Protein AF-A0A8G1RHR8-F1 (afdb_monomer)

Foldseek 3Di:
DDPVLVVLLVVLVVLLVVLVVVQVVLVVVVVVVVVVPPPDDDDDDDPPPPDPDDDVVSVVSNVVSVVSNVSSVVVPDDPDQDPDPVVNVVVCVVVDLPPDPCSCVVVVVVPDDPPVVVVVVVVVVVVVVVVVVVVVVVVD

Solvent-accessible surface area (backbone atoms only — not comparable to full-atom values): 8232 Å² total; per-residue (Å²): 111,50,71,66,21,54,53,39,26,53,52,14,49,53,43,35,52,47,28,51,48,52,52,50,53,54,47,53,52,50,52,54,51,55,67,67,60,74,67,92,72,87,79,80,96,70,94,70,79,82,74,88,69,79,58,66,67,50,54,51,44,37,52,52,16,49,50,40,27,52,50,13,50,62,63,31,53,73,79,82,74,69,88,48,67,68,61,40,50,53,49,49,65,71,72,40,82,84,80,51,91,57,44,67,71,74,66,34,68,94,74,57,60,63,66,62,51,53,47,53,50,52,52,48,53,51,52,50,55,52,52,53,53,51,56,57,62,76,75,107

InterPro domains:
  IPR018937 Membrane magnesium transporter [PF10270] (9-121)
  IPR053279 ER membrane protein complex subunit [PTHR28144] (1-129)

Mean predicted aligned error: 13.77 Å

Secondary structure (DSSP, 8-state):
--HHHHHHHHHHHHHHHHHHHHHHHHHHHHHHHHHHT---------------PPPHHHHHHHHHHHHHHHHHHHHHSPPPPPS-HHHHHHHHHHH-GGG-TTHHHHHTGGG--HHHHHHHHHHHHHHHHHHHHHHHHHT-

Sequence (140 aa):
MGFFSRLLTLFGLVLLAHAGYSAHEHTLLTSSTSSSRLNPLHSTTTTTTTTTHLPPDIIIEALVSLIVVSVGLVLGTEKLKPISWSEWAGQIEREGKGRHPYRRLEERYGFWDVRAKRKEFADWIRGTDLGEVVEEVEKK

Structure (mmCIF, N/CA/C/O backbone):
data_AF-A0A8G1RHR8-F1
#
_entry.id   AF-A0A8G1RHR8-F1
#
loop_
_atom_site.group_PDB
_atom_site.id
_atom_site.type_symbol
_atom_site.label_atom_id
_atom_site.label_alt_id
_atom_site.label_comp_id
_atom_site.label_asym_id
_atom_site.label_entity_id
_atom_site.label_seq_id
_atom_site.pdbx_PDB_ins_code
_atom_site.Cartn_x
_atom_site.Cartn_y
_atom_site.Cartn_z
_atom_site.occupancy
_atom_site.B_iso_or_equiv
_atom_site.auth_seq_id
_atom_site.auth_comp_id
_atom_site.auth_asym_id
_atom_site.auth_atom_id
_atom_site.pdbx_PDB_model_num
ATOM 1 N N . MET A 1 1 ? -4.650 0.859 3.882 1.00 62.88 1 MET A N 1
ATOM 2 C CA . MET A 1 1 ? -4.193 0.534 2.515 1.00 62.88 1 MET A CA 1
ATOM 3 C C . MET A 1 1 ? -5.206 1.068 1.518 1.00 62.88 1 MET A C 1
ATOM 5 O O . MET A 1 1 ? -6.277 0.483 1.388 1.00 62.88 1 MET A O 1
ATOM 9 N N . GLY A 1 2 ? -4.923 2.203 0.881 1.00 82.00 2 GLY A N 1
ATOM 10 C CA . GLY A 1 2 ? -5.791 2.700 -0.186 1.00 82.00 2 GLY A CA 1
ATOM 11 C C . GLY A 1 2 ? -5.778 1.732 -1.372 1.00 82.00 2 GLY A C 1
ATOM 12 O O . GLY A 1 2 ? -4.746 1.141 -1.680 1.00 82.00 2 GLY A O 1
ATOM 13 N N . PHE A 1 3 ? -6.912 1.557 -2.049 1.00 90.12 3 PHE A N 1
ATOM 14 C CA . PHE A 1 3 ? -6.973 0.770 -3.288 1.00 90.12 3 PHE A CA 1
ATOM 15 C C . PHE A 1 3 ? -5.962 1.288 -4.330 1.00 90.12 3 PHE A C 1
ATOM 17 O O . PHE A 1 3 ? -5.236 0.509 -4.942 1.00 90.12 3 PHE A O 1
ATOM 24 N N . PHE A 1 4 ? -5.836 2.614 -4.430 1.00 91.56 4 PHE A N 1
ATOM 25 C CA . PHE A 1 4 ? -4.909 3.292 -5.334 1.00 91.56 4 PHE A CA 1
ATOM 26 C C . PHE A 1 4 ? -3.434 2.978 -5.066 1.00 91.56 4 PHE A C 1
ATOM 28 O O . PHE A 1 4 ? -2.692 2.761 -6.017 1.00 91.56 4 PHE A O 1
ATOM 35 N N . SER A 1 5 ? -3.001 2.902 -3.800 1.00 93.56 5 SER A N 1
ATOM 36 C CA . SER A 1 5 ? -1.596 2.603 -3.490 1.00 93.56 5 SER A CA 1
ATOM 37 C C . SER A 1 5 ? -1.232 1.183 -3.918 1.00 93.56 5 SER A C 1
ATOM 39 O O . SER A 1 5 ? -0.182 0.968 -4.510 1.00 93.56 5 SER A O 1
ATOM 41 N N . ARG A 1 6 ? -2.138 0.219 -3.701 1.00 93.31 6 ARG A N 1
ATOM 42 C CA . ARG A 1 6 ? -1.959 -1.172 -4.145 1.00 93.31 6 ARG A CA 1
ATOM 43 C C . ARG A 1 6 ? -1.880 -1.271 -5.662 1.00 93.31 6 ARG A C 1
ATOM 45 O O . ARG A 1 6 ? -0.989 -1.942 -6.169 1.00 93.31 6 ARG A O 1
ATOM 52 N N . LEU A 1 7 ? -2.784 -0.596 -6.372 1.00 96.06 7 LEU A N 1
ATOM 53 C CA . LEU A 1 7 ? -2.785 -0.588 -7.833 1.00 96.06 7 LEU A CA 1
ATOM 54 C C . LEU A 1 7 ? -1.490 0.023 -8.387 1.00 96.06 7 LEU A C 1
ATOM 56 O O . LEU A 1 7 ? -0.887 -0.548 -9.290 1.00 96.06 7 LEU A O 1
ATOM 60 N N . LEU A 1 8 ? -1.031 1.132 -7.799 1.00 95.75 8 LEU A N 1
ATOM 61 C CA . LEU A 1 8 ? 0.203 1.804 -8.199 1.00 95.75 8 LEU A CA 1
ATOM 62 C C . LEU A 1 8 ? 1.444 0.937 -7.942 1.00 95.75 8 LEU A C 1
ATOM 64 O O . LEU A 1 8 ? 2.299 0.826 -8.817 1.00 95.75 8 LEU A O 1
ATOM 68 N N . THR A 1 9 ? 1.526 0.269 -6.784 1.00 96.69 9 THR A N 1
ATOM 69 C CA . THR A 1 9 ? 2.611 -0.681 -6.491 1.00 96.69 9 THR A CA 1
ATOM 70 C C . THR A 1 9 ? 2.598 -1.860 -7.459 1.00 96.69 9 THR A C 1
ATOM 72 O O . THR A 1 9 ? 3.649 -2.214 -7.981 1.00 96.69 9 THR A O 1
ATOM 75 N N . LEU A 1 10 ? 1.432 -2.457 -7.733 1.00 97.31 10 LEU A N 1
ATOM 76 C CA . LEU A 1 10 ? 1.321 -3.567 -8.684 1.00 97.31 10 LEU A CA 1
ATOM 77 C C . LEU A 1 10 ? 1.762 -3.149 -10.087 1.00 97.31 10 LEU A C 1
ATOM 79 O O . LEU A 1 10 ? 2.555 -3.849 -10.708 1.00 97.31 10 LEU A O 1
ATOM 83 N N . PHE A 1 11 ? 1.299 -1.993 -10.560 1.00 96.94 11 PHE A N 1
ATOM 84 C CA . PHE A 1 11 ? 1.705 -1.454 -11.853 1.00 96.94 11 PHE A CA 1
ATOM 85 C C . PHE A 1 11 ? 3.220 -1.216 -11.921 1.00 96.94 11 PHE A C 1
ATOM 87 O O . PHE A 1 11 ? 3.870 -1.663 -12.862 1.00 96.94 11 PHE A O 1
ATOM 94 N N . GLY A 1 12 ? 3.806 -0.602 -10.888 1.00 97.06 12 GLY A N 1
ATOM 95 C CA . GLY A 1 12 ? 5.254 -0.411 -10.799 1.00 97.06 12 GLY A CA 1
ATOM 96 C C . GLY A 1 12 ? 6.042 -1.726 -10.810 1.00 97.06 12 GLY A C 1
ATOM 97 O O . GLY A 1 12 ? 7.071 -1.811 -11.473 1.00 97.06 12 GLY A O 1
ATOM 98 N N . LEU A 1 13 ? 5.552 -2.769 -10.129 1.00 97.94 13 LEU A N 1
ATOM 99 C CA . LEU A 1 13 ? 6.192 -4.090 -10.124 1.00 97.94 13 LEU A CA 1
ATOM 100 C C . LEU A 1 13 ? 6.136 -4.767 -11.498 1.00 97.94 13 LEU A C 1
ATOM 102 O O . LEU A 1 13 ? 7.113 -5.394 -11.898 1.00 97.94 13 LEU A O 1
ATOM 106 N N . VAL A 1 14 ? 5.028 -4.618 -12.231 1.00 98.31 14 VAL A N 1
ATOM 107 C CA . VAL A 1 14 ? 4.913 -5.117 -13.610 1.00 98.31 14 VAL A CA 1
ATOM 108 C C . VAL A 1 14 ? 5.918 -4.412 -14.522 1.00 98.31 14 VAL A C 1
ATOM 110 O O . VAL A 1 14 ? 6.627 -5.085 -15.266 1.00 98.31 14 VAL A O 1
ATOM 113 N N . LEU A 1 15 ? 6.038 -3.082 -14.426 1.00 97.25 15 LEU A N 1
ATOM 114 C CA .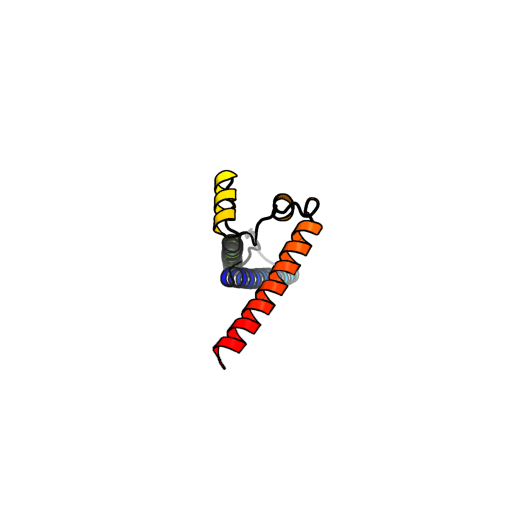 LEU A 1 15 ? 7.035 -2.324 -15.191 1.00 97.25 15 LEU A CA 1
ATOM 115 C C . LEU A 1 15 ? 8.470 -2.737 -14.840 1.00 97.25 15 LEU A C 1
ATOM 117 O O . LEU A 1 15 ? 9.295 -2.906 -15.732 1.00 97.25 15 LEU A O 1
ATOM 121 N N . LEU A 1 16 ? 8.766 -2.941 -13.554 1.00 97.62 16 LEU A N 1
ATOM 122 C CA . LEU A 1 16 ? 10.095 -3.354 -13.103 1.00 97.62 16 LEU A CA 1
ATOM 123 C C . LEU A 1 16 ? 10.453 -4.761 -13.607 1.00 97.62 16 LEU A C 1
ATOM 125 O O . LEU A 1 16 ? 11.576 -4.991 -14.052 1.00 97.62 16 LEU A O 1
ATOM 129 N N . ALA A 1 17 ? 9.495 -5.692 -13.579 1.00 98.00 17 ALA A N 1
ATOM 130 C CA . ALA A 1 17 ? 9.669 -7.026 -14.146 1.00 98.00 17 ALA A CA 1
ATOM 131 C C . ALA A 1 17 ? 9.893 -6.969 -15.665 1.00 98.00 17 ALA A C 1
ATOM 133 O O . ALA A 1 17 ? 10.741 -7.693 -16.182 1.00 98.00 17 ALA A O 1
ATOM 134 N N . HIS A 1 18 ? 9.179 -6.082 -16.364 1.00 97.00 18 HIS A N 1
ATOM 135 C CA . HIS A 1 18 ? 9.359 -5.863 -17.795 1.00 97.00 18 HIS A CA 1
ATOM 136 C C . HIS A 1 18 ? 10.762 -5.334 -18.120 1.00 97.00 18 HIS A C 1
ATOM 138 O O . HIS A 1 18 ? 11.469 -5.955 -18.907 1.00 97.00 18 HIS A O 1
ATOM 144 N N . ALA A 1 19 ? 11.217 -4.272 -17.446 1.00 96.44 19 ALA A N 1
ATOM 145 C CA . ALA A 1 19 ? 12.564 -3.725 -17.631 1.00 96.44 19 ALA A CA 1
ATOM 146 C C . ALA A 1 19 ? 13.659 -4.761 -17.307 1.00 96.44 19 ALA A C 1
ATOM 148 O O . ALA A 1 19 ? 14.657 -4.871 -18.022 1.00 96.44 19 ALA A O 1
ATOM 149 N N . GLY A 1 20 ? 13.456 -5.569 -16.259 1.00 95.56 20 GLY A N 1
ATOM 150 C CA . GLY A 1 20 ? 14.351 -6.673 -15.909 1.00 95.56 20 GLY A CA 1
ATOM 151 C C . GLY A 1 20 ? 14.404 -7.767 -16.979 1.00 95.56 20 GLY A C 1
ATOM 152 O O . GLY A 1 20 ? 15.483 -8.274 -17.290 1.00 95.56 20 GLY A O 1
ATOM 153 N N . TYR A 1 21 ? 13.263 -8.098 -17.585 1.00 96.62 21 TYR A N 1
ATOM 154 C CA . TYR A 1 21 ? 13.203 -9.043 -18.696 1.00 96.62 21 TYR A CA 1
ATOM 155 C C . TYR A 1 21 ? 13.887 -8.487 -19.956 1.00 96.62 21 TYR A C 1
ATOM 157 O O . TYR A 1 21 ? 14.711 -9.179 -20.552 1.00 96.62 21 TYR A O 1
ATOM 165 N N . SER A 1 22 ? 13.657 -7.215 -20.302 1.00 95.50 22 SER A N 1
ATOM 166 C CA . SER A 1 22 ? 14.342 -6.533 -21.411 1.00 95.50 22 SER A CA 1
ATOM 167 C C . SER A 1 22 ? 15.862 -6.516 -21.222 1.00 95.50 22 SER A C 1
ATOM 169 O O . SER A 1 22 ? 16.617 -6.792 -22.155 1.00 95.50 22 SER A O 1
ATOM 171 N N . ALA A 1 23 ? 16.336 -6.251 -19.999 1.00 93.38 23 ALA A N 1
ATOM 172 C CA . ALA A 1 23 ? 17.757 -6.318 -19.661 1.00 93.38 23 ALA A CA 1
ATOM 173 C C . ALA A 1 23 ? 18.331 -7.734 -19.843 1.00 93.38 23 ALA A C 1
ATOM 175 O O . ALA A 1 23 ? 19.441 -7.897 -20.362 1.00 93.38 23 ALA A O 1
ATOM 176 N N . HIS A 1 24 ? 17.580 -8.757 -19.428 1.00 94.25 24 HIS A N 1
ATOM 177 C CA . HIS A 1 24 ? 17.956 -10.157 -19.592 1.00 94.25 24 HIS A CA 1
ATOM 178 C C . HIS A 1 24 ? 18.077 -10.550 -21.072 1.00 94.25 24 HIS A C 1
ATOM 180 O O . HIS A 1 24 ? 19.117 -11.078 -21.471 1.00 94.25 24 HIS A O 1
ATOM 186 N N . GLU A 1 25 ? 17.076 -10.247 -21.904 1.00 94.06 25 GLU A N 1
ATOM 187 C CA . GLU A 1 25 ? 17.129 -10.534 -23.345 1.00 94.06 25 GLU A CA 1
ATOM 188 C C . GLU A 1 25 ? 18.270 -9.783 -24.039 1.00 94.06 25 GLU A C 1
ATOM 190 O O . GLU A 1 25 ? 19.030 -10.380 -24.807 1.00 94.06 25 GLU A O 1
ATOM 195 N N . HIS A 1 26 ? 18.460 -8.499 -23.716 1.00 88.88 26 HIS A N 1
ATOM 196 C CA . HIS A 1 26 ? 19.553 -7.704 -24.272 1.00 88.88 26 HIS A CA 1
ATOM 197 C C . HIS A 1 26 ? 20.922 -8.301 -23.926 1.00 88.88 26 HIS A C 1
ATOM 199 O O . HIS A 1 26 ? 21.819 -8.364 -24.770 1.00 88.88 26 HIS A O 1
ATOM 205 N N . THR A 1 27 ? 21.086 -8.777 -22.694 1.00 88.94 27 THR A N 1
ATOM 206 C CA . THR A 1 27 ? 22.336 -9.392 -22.239 1.00 88.94 27 THR A CA 1
ATOM 207 C C . THR A 1 27 ? 22.563 -10.731 -22.936 1.00 88.94 27 THR A C 1
ATOM 209 O O . THR A 1 27 ? 23.648 -10.960 -23.461 1.00 88.94 27 THR A O 1
ATOM 212 N N . LEU A 1 28 ? 21.534 -11.578 -23.040 1.00 89.81 28 LEU A N 1
ATOM 213 C CA . LEU A 1 28 ? 21.618 -12.887 -23.694 1.00 89.81 28 LEU A CA 1
ATOM 214 C C . LEU A 1 28 ? 22.002 -12.768 -25.177 1.00 89.81 28 LEU A C 1
ATOM 216 O O . LEU A 1 28 ? 22.902 -13.474 -25.645 1.00 89.81 28 LEU A O 1
ATOM 220 N N . LEU A 1 29 ? 21.369 -11.849 -25.913 1.00 86.19 29 LEU A N 1
ATOM 221 C CA . LEU A 1 29 ? 21.672 -11.596 -27.325 1.00 86.19 29 LEU A CA 1
ATOM 222 C C . LEU A 1 29 ? 23.057 -10.967 -27.514 1.00 86.19 29 LEU A C 1
ATOM 224 O O . LEU A 1 29 ? 23.802 -11.373 -28.412 1.00 86.19 29 LEU A O 1
ATOM 228 N N . THR A 1 30 ? 23.431 -10.014 -26.655 1.00 83.88 30 THR A N 1
ATOM 229 C CA . THR A 1 30 ? 24.748 -9.360 -26.705 1.00 83.88 30 THR A CA 1
ATOM 230 C C . THR A 1 30 ? 25.866 -10.354 -26.407 1.00 83.88 30 THR A C 1
ATOM 232 O O . THR A 1 30 ? 26.859 -10.389 -27.137 1.00 83.88 30 THR A O 1
ATOM 235 N N . SER A 1 31 ? 25.703 -11.210 -25.395 1.00 80.00 31 SER A N 1
ATOM 236 C CA . SER A 1 31 ? 26.654 -12.276 -25.072 1.00 80.00 31 SER A CA 1
ATOM 237 C C . SER A 1 31 ? 26.770 -13.287 -26.212 1.00 80.00 31 SER A C 1
ATOM 239 O O . SER A 1 31 ? 27.882 -13.574 -26.644 1.00 80.00 31 SER A O 1
ATOM 241 N N . SER A 1 32 ? 25.651 -13.754 -26.775 1.00 80.62 32 SER A N 1
ATOM 242 C CA . SER A 1 32 ? 25.656 -14.724 -27.884 1.00 80.62 32 SER A CA 1
ATOM 243 C C . SER A 1 32 ? 26.319 -14.161 -29.147 1.00 80.62 32 SER A C 1
ATOM 245 O O . SER A 1 32 ? 27.138 -14.823 -29.786 1.00 80.62 32 SER A O 1
ATOM 247 N N . THR A 1 33 ? 26.025 -12.902 -29.481 1.00 74.19 33 THR A N 1
ATOM 248 C CA . THR A 1 33 ? 26.619 -12.219 -30.638 1.00 74.19 33 THR A CA 1
ATOM 249 C C . THR A 1 33 ? 28.108 -11.966 -30.422 1.00 74.19 33 THR A C 1
ATOM 251 O O . THR A 1 33 ? 28.902 -12.205 -31.331 1.00 74.19 33 THR A O 1
ATOM 254 N N . SER A 1 34 ? 28.508 -11.546 -29.220 1.00 68.56 34 SER A N 1
ATOM 255 C CA . SER A 1 34 ? 29.921 -11.362 -28.866 1.00 68.56 34 SER A CA 1
ATOM 256 C C . SER A 1 34 ? 30.687 -12.683 -28.950 1.00 68.56 34 SER A C 1
ATOM 258 O O . SER A 1 34 ? 31.766 -12.706 -29.534 1.00 68.56 34 SER A O 1
ATOM 260 N N . SER A 1 35 ? 30.092 -13.791 -28.487 1.00 65.88 35 SER A N 1
ATOM 261 C CA . SER A 1 35 ? 30.628 -15.153 -28.623 1.00 65.88 35 SER A CA 1
ATOM 262 C C . SER A 1 35 ? 30.753 -15.629 -30.080 1.00 65.88 35 SER A C 1
ATOM 264 O O . SER A 1 35 ? 31.674 -16.375 -30.400 1.00 65.88 35 SER A O 1
ATOM 266 N N . SER A 1 36 ? 29.884 -15.171 -30.988 1.00 60.81 36 SER A N 1
ATOM 267 C CA . SER A 1 36 ? 29.979 -15.479 -32.427 1.00 60.81 36 SER A CA 1
ATOM 268 C C . SER A 1 36 ? 31.006 -14.625 -33.191 1.00 60.81 36 SER A C 1
ATOM 270 O O . SER A 1 36 ? 31.474 -15.028 -34.254 1.00 60.81 36 SER A O 1
ATOM 272 N N . ARG A 1 37 ? 31.381 -13.450 -32.657 1.00 57.12 37 ARG A N 1
ATOM 273 C CA . ARG A 1 37 ? 32.333 -12.512 -33.283 1.00 57.12 37 ARG A C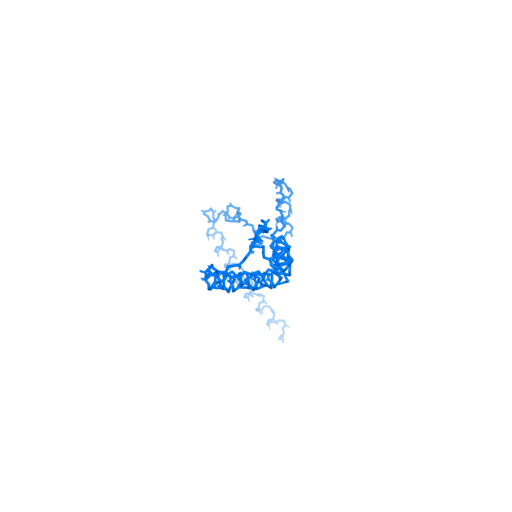A 1
ATOM 274 C C . ARG A 1 37 ? 33.802 -12.801 -32.957 1.00 57.12 37 ARG A C 1
ATOM 276 O O . ARG A 1 37 ? 34.668 -12.105 -33.479 1.00 57.12 37 ARG A O 1
ATOM 283 N N . LEU A 1 38 ? 34.116 -13.838 -32.173 1.00 57.34 38 LEU A N 1
ATOM 284 C CA . LEU A 1 38 ? 35.501 -14.278 -31.927 1.00 57.34 38 LEU A CA 1
ATOM 285 C C . LEU A 1 38 ? 36.105 -15.070 -33.105 1.00 57.34 38 LEU A C 1
ATOM 287 O O . LEU A 1 38 ? 36.814 -16.046 -32.882 1.00 57.34 38 LEU A O 1
ATOM 291 N N . ASN A 1 39 ? 35.864 -14.657 -34.353 1.00 46.06 39 ASN A N 1
ATOM 292 C CA . ASN A 1 39 ? 36.682 -15.100 -35.482 1.00 46.06 39 ASN A CA 1
ATOM 293 C C . ASN A 1 39 ? 37.737 -14.006 -35.735 1.00 46.06 39 ASN A C 1
ATOM 295 O O . ASN A 1 39 ? 37.401 -12.964 -36.303 1.00 46.06 39 ASN A O 1
ATOM 299 N N . PRO A 1 40 ? 38.987 -14.160 -35.254 1.00 58.75 40 PRO A N 1
ATOM 300 C CA . PRO A 1 40 ? 39.977 -13.103 -35.317 1.00 58.75 40 PRO A CA 1
ATOM 301 C C . PRO A 1 40 ? 40.651 -13.163 -36.684 1.00 58.75 40 PRO A C 1
ATOM 303 O O . PRO A 1 40 ? 41.629 -13.882 -36.875 1.00 58.75 40 PRO A O 1
ATOM 306 N N . LEU A 1 41 ? 40.151 -12.403 -37.654 1.00 54.38 41 LEU A N 1
ATOM 307 C CA . LEU A 1 41 ? 40.932 -12.140 -38.856 1.00 54.38 41 LEU A CA 1
ATOM 308 C C . LEU A 1 41 ? 40.832 -10.675 -39.266 1.00 54.38 41 LEU A C 1
ATOM 310 O O . LEU A 1 41 ? 39.841 -10.265 -39.859 1.00 54.38 41 LEU A O 1
ATOM 314 N N . HIS A 1 42 ? 41.941 -9.959 -39.016 1.00 44.34 42 HIS A N 1
ATOM 315 C CA . HIS A 1 42 ? 42.282 -8.629 -39.544 1.00 44.34 42 HIS A CA 1
ATOM 316 C C . HIS A 1 42 ? 41.403 -7.490 -38.966 1.00 44.34 42 HIS A C 1
ATOM 318 O O . HIS A 1 42 ? 40.194 -7.602 -38.903 1.00 44.34 42 HIS A O 1
ATOM 324 N N . SER A 1 43 ? 41.881 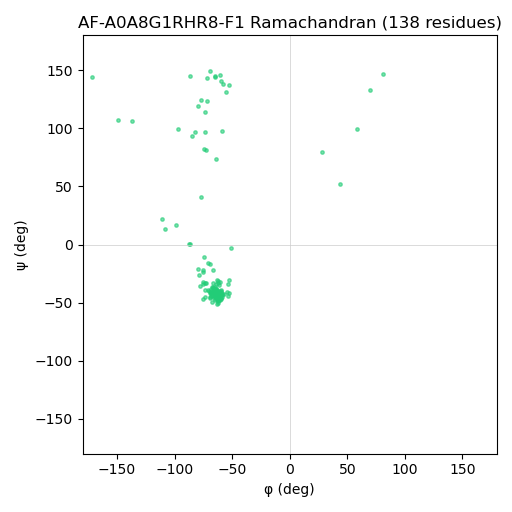-6.333 -38.508 1.00 43.22 43 SER A N 1
ATOM 325 C CA . SER A 1 43 ? 43.057 -5.547 -38.855 1.00 43.22 43 SER A CA 1
ATOM 326 C C . SER A 1 43 ? 43.190 -4.397 -37.842 1.00 43.22 43 SER A C 1
ATOM 328 O O . SER A 1 43 ? 42.186 -3.818 -37.449 1.00 43.22 43 SER A O 1
ATOM 330 N N . THR A 1 44 ? 44.429 -4.049 -37.495 1.00 43.38 44 THR A N 1
ATOM 331 C CA . THR A 1 44 ? 44.898 -2.697 -37.133 1.00 43.38 44 THR A CA 1
ATOM 332 C C . THR A 1 44 ? 44.236 -1.963 -35.952 1.00 43.38 44 THR A C 1
ATOM 334 O O . THR A 1 44 ? 43.227 -1.282 -36.073 1.00 43.38 44 THR A O 1
ATOM 337 N N . THR A 1 45 ? 44.929 -2.026 -34.812 1.00 51.94 45 THR A N 1
ATOM 338 C CA . THR A 1 45 ? 45.172 -0.938 -33.847 1.00 51.94 45 THR A CA 1
ATOM 339 C C . THR A 1 45 ? 44.116 0.175 -33.755 1.00 51.94 45 THR A C 1
ATOM 341 O O . THR A 1 45 ? 44.301 1.291 -34.230 1.00 51.94 45 THR A O 1
ATOM 344 N N . THR A 1 46 ? 43.027 -0.088 -33.041 1.00 46.31 46 THR A N 1
ATOM 345 C CA . THR A 1 46 ? 42.319 0.941 -32.266 1.00 46.31 46 THR A CA 1
ATOM 346 C C . THR A 1 46 ? 41.698 0.243 -31.068 1.00 46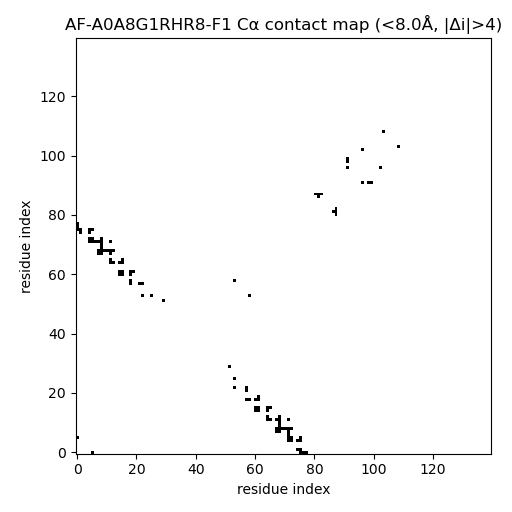.31 46 THR A C 1
ATOM 348 O O . THR A 1 46 ? 40.765 -0.543 -31.210 1.00 46.31 46 THR A O 1
ATOM 351 N N . THR A 1 47 ? 42.260 0.474 -29.883 1.00 48.12 47 THR A N 1
ATOM 352 C CA . THR A 1 47 ? 41.745 0.028 -28.582 1.00 48.12 47 THR A CA 1
ATOM 353 C C . THR A 1 47 ? 40.400 0.705 -28.309 1.00 48.12 47 THR A C 1
ATOM 355 O O . THR A 1 47 ? 40.286 1.638 -27.523 1.00 48.12 47 THR A O 1
ATOM 358 N N . THR A 1 48 ? 39.360 0.256 -29.004 1.00 49.56 48 THR A N 1
ATOM 359 C CA . THR A 1 48 ? 37.970 0.543 -28.669 1.00 49.56 48 THR A CA 1
ATOM 360 C C . THR A 1 48 ? 37.582 -0.446 -27.581 1.00 49.56 48 THR A C 1
ATOM 362 O O . THR A 1 48 ? 37.298 -1.613 -27.829 1.00 49.56 48 THR A O 1
ATOM 365 N N . THR A 1 49 ? 37.656 0.004 -26.332 1.00 46.19 49 THR A N 1
ATOM 366 C CA . THR A 1 49 ? 37.069 -0.698 -25.192 1.00 46.19 49 THR A CA 1
ATOM 367 C C . THR A 1 49 ? 35.571 -0.843 -25.449 1.00 46.19 49 THR A C 1
ATOM 369 O O . THR A 1 49 ? 34.813 0.102 -25.240 1.00 46.19 49 THR A O 1
ATOM 372 N N . THR A 1 50 ? 35.135 -1.997 -25.953 1.00 53.59 50 THR A N 1
ATOM 373 C CA . THR A 1 50 ? 33.717 -2.323 -26.127 1.00 53.59 50 THR A CA 1
ATOM 374 C C . THR A 1 50 ? 33.109 -2.580 -24.756 1.00 53.59 50 THR A C 1
ATOM 376 O O . THR A 1 50 ? 33.010 -3.720 -24.304 1.00 53.59 50 THR A O 1
ATOM 379 N N . THR A 1 51 ? 32.762 -1.514 -24.044 1.00 56.09 51 THR A N 1
ATOM 380 C CA . THR A 1 51 ? 32.004 -1.614 -22.805 1.00 56.09 51 THR A CA 1
ATOM 381 C C . THR A 1 51 ? 30.556 -1.955 -23.149 1.00 56.09 51 THR A C 1
ATOM 383 O O . THR A 1 51 ? 29.839 -1.194 -23.798 1.00 56.09 51 THR A O 1
ATOM 386 N N . THR A 1 52 ? 30.118 -3.14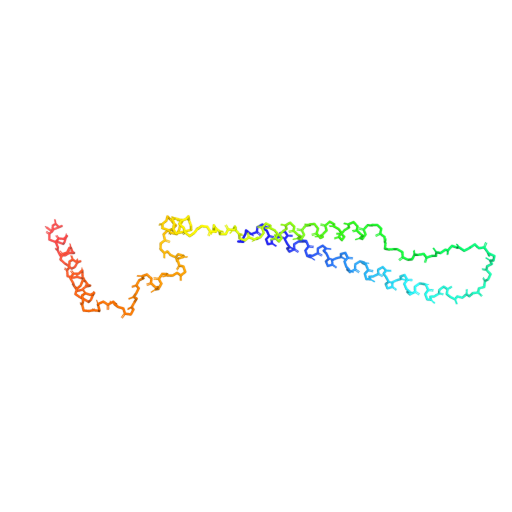6 -22.751 1.00 63.00 52 THR A N 1
ATOM 387 C CA . THR A 1 52 ? 28.734 -3.599 -22.912 1.00 63.00 52 THR A CA 1
ATOM 388 C C . THR A 1 52 ? 27.851 -2.877 -21.894 1.00 63.00 52 THR A C 1
ATOM 390 O O . THR A 1 52 ? 27.598 -3.388 -20.804 1.00 63.00 52 THR A O 1
ATOM 393 N N . HIS A 1 53 ? 27.435 -1.655 -22.211 1.00 75.88 53 HIS A N 1
ATOM 394 C CA . HIS A 1 53 ? 26.462 -0.916 -21.409 1.00 75.88 53 HIS A CA 1
ATOM 395 C C . HIS A 1 53 ? 25.036 -1.279 -21.832 1.00 75.88 53 HIS A C 1
ATOM 397 O O . HIS A 1 53 ? 24.776 -1.527 -23.010 1.00 75.88 53 HIS A O 1
ATOM 403 N N . LEU A 1 54 ? 24.109 -1.314 -20.871 1.00 83.69 54 LEU A N 1
ATOM 404 C CA . LEU A 1 54 ? 22.690 -1.467 -21.179 1.00 83.69 54 LEU A CA 1
ATOM 405 C C . LEU A 1 54 ? 22.190 -0.236 -21.956 1.00 83.69 54 LEU A C 1
ATOM 407 O O . LEU A 1 54 ? 22.626 0.881 -21.657 1.00 83.69 54 LEU A O 1
ATOM 411 N N . PRO A 1 55 ? 21.259 -0.418 -22.908 1.00 89.25 55 PRO A N 1
ATOM 412 C CA . PRO A 1 55 ? 20.594 0.682 -23.582 1.00 89.25 55 PRO A CA 1
ATOM 413 C C . PRO A 1 55 ? 19.982 1.668 -22.574 1.00 89.25 55 PRO A C 1
ATOM 415 O O . PRO A 1 55 ? 19.360 1.227 -21.599 1.00 89.25 55 PRO A O 1
ATOM 418 N N . PRO A 1 56 ? 20.113 2.986 -22.805 1.00 90.69 56 PRO A N 1
ATOM 419 C CA . PRO A 1 56 ? 19.543 4.008 -21.931 1.00 90.69 56 PRO A CA 1
ATOM 420 C C . PRO A 1 56 ? 18.044 3.838 -21.676 1.00 90.69 56 PRO A C 1
ATOM 422 O O . PRO A 1 56 ? 17.598 4.091 -20.561 1.00 90.69 56 PRO A O 1
ATOM 425 N N . ASP A 1 57 ? 17.287 3.356 -22.662 1.00 92.88 57 ASP A N 1
ATOM 426 C CA . ASP A 1 57 ? 15.838 3.162 -22.548 1.00 92.88 57 ASP A CA 1
ATOM 427 C C . ASP A 1 57 ? 15.489 2.179 -21.416 1.00 92.88 57 ASP A C 1
ATOM 429 O O . ASP A 1 57 ? 14.676 2.497 -20.550 1.00 92.88 57 ASP A O 1
ATOM 433 N N . ILE A 1 58 ? 16.211 1.052 -21.319 1.00 94.44 58 ILE A N 1
ATOM 434 C CA . ILE A 1 58 ? 16.040 0.051 -20.247 1.00 94.44 58 ILE A CA 1
ATOM 435 C C . ILE A 1 58 ? 16.405 0.645 -18.879 1.00 94.44 58 ILE A C 1
ATOM 437 O O . ILE A 1 58 ? 15.751 0.371 -17.872 1.00 94.44 58 ILE A O 1
ATOM 441 N N . ILE A 1 59 ? 17.451 1.477 -18.829 1.00 95.38 59 ILE A N 1
ATOM 442 C CA . ILE A 1 59 ? 17.876 2.145 -17.592 1.00 95.38 59 ILE A CA 1
ATOM 443 C C . ILE A 1 59 ? 16.794 3.126 -17.125 1.00 95.38 59 ILE A C 1
ATOM 445 O O . ILE A 1 59 ? 16.440 3.134 -15.946 1.00 95.38 59 ILE A O 1
ATOM 449 N N . ILE A 1 60 ? 16.247 3.936 -18.033 1.00 95.75 60 ILE A N 1
ATOM 450 C CA . ILE A 1 60 ? 15.197 4.909 -17.718 1.00 95.75 60 ILE A CA 1
ATOM 451 C C . ILE A 1 60 ? 13.926 4.187 -17.260 1.00 95.75 60 ILE A C 1
ATOM 453 O O . ILE A 1 60 ? 13.364 4.558 -16.231 1.00 95.75 60 ILE A O 1
ATOM 457 N N . GLU A 1 61 ? 13.506 3.123 -17.946 1.00 96.00 61 GLU A N 1
ATOM 458 C CA . GLU A 1 61 ? 12.358 2.301 -17.542 1.00 96.00 61 GLU A CA 1
ATOM 459 C C . GLU A 1 61 ? 12.541 1.691 -16.142 1.00 96.00 61 GLU A C 1
ATOM 461 O O . GLU A 1 61 ? 11.624 1.729 -15.313 1.00 96.00 61 GLU A O 1
ATOM 466 N N . ALA A 1 62 ? 13.737 1.183 -15.829 1.00 96.94 62 ALA A N 1
ATOM 467 C CA . ALA A 1 62 ? 14.060 0.644 -14.508 1.00 96.94 62 ALA A CA 1
ATOM 468 C C . ALA A 1 62 ? 14.035 1.727 -13.410 1.00 96.94 62 ALA A C 1
ATOM 470 O O . ALA A 1 62 ? 13.508 1.502 -12.320 1.00 96.94 62 ALA A O 1
ATOM 471 N N . LEU A 1 63 ? 14.556 2.925 -13.688 1.00 97.88 63 LEU A N 1
ATOM 472 C CA . LEU A 1 63 ? 14.530 4.040 -12.736 1.00 97.88 63 LEU A CA 1
ATOM 473 C C . L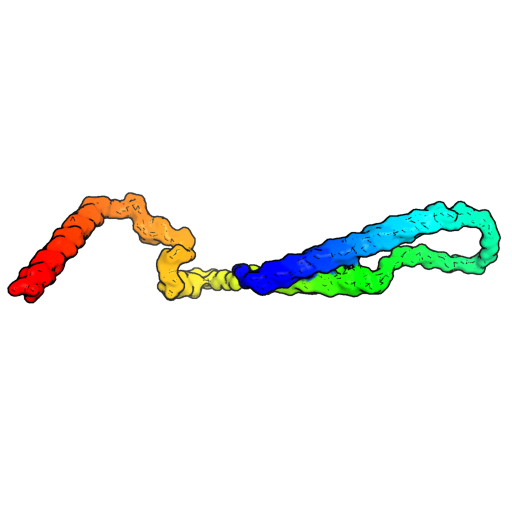EU A 1 63 ? 13.107 4.557 -12.502 1.00 97.88 63 LEU A C 1
ATOM 475 O O . LEU A 1 63 ? 12.707 4.776 -11.358 1.00 97.88 63 LEU A O 1
ATOM 479 N N . VAL A 1 64 ? 12.323 4.716 -13.570 1.00 97.75 64 VAL A N 1
ATOM 480 C CA . VAL A 1 64 ? 10.926 5.153 -13.477 1.00 97.75 64 VAL A CA 1
ATOM 481 C C . VAL A 1 64 ? 10.094 4.118 -12.724 1.00 97.75 64 VAL A C 1
ATOM 483 O O . VAL A 1 64 ? 9.352 4.483 -11.812 1.00 97.75 64 VAL A O 1
ATOM 486 N N . SER A 1 65 ? 10.245 2.828 -13.032 1.00 97.62 65 SER A N 1
ATOM 487 C CA . SER A 1 65 ? 9.536 1.762 -12.313 1.00 97.62 65 SER A CA 1
ATOM 488 C C . SER A 1 65 ? 9.916 1.708 -10.831 1.00 97.62 65 SER A C 1
ATOM 490 O O . SER A 1 65 ? 9.023 1.615 -9.988 1.00 97.62 65 SER A O 1
ATOM 492 N N . LEU A 1 66 ? 11.196 1.877 -10.480 1.00 97.62 66 LEU A N 1
ATOM 493 C CA . LEU A 1 66 ? 11.645 1.984 -9.088 1.00 97.62 66 LEU A CA 1
ATOM 494 C C . LEU A 1 66 ? 10.979 3.159 -8.353 1.00 97.62 66 LEU A C 1
ATOM 496 O O . LEU A 1 66 ? 10.495 2.997 -7.228 1.00 97.62 66 LEU A O 1
ATOM 500 N N . ILE A 1 67 ? 10.911 4.333 -8.988 1.00 98.00 67 ILE A N 1
ATOM 501 C CA . ILE A 1 67 ? 10.234 5.508 -8.424 1.00 98.00 67 ILE A CA 1
ATOM 502 C C . ILE A 1 67 ? 8.748 5.202 -8.209 1.00 98.00 67 ILE A C 1
ATOM 504 O O . ILE A 1 67 ? 8.238 5.405 -7.110 1.00 98.00 67 ILE A O 1
ATOM 508 N N . VAL A 1 68 ? 8.059 4.638 -9.203 1.00 97.56 68 VAL A N 1
ATOM 509 C CA . VAL A 1 68 ? 6.632 4.292 -9.094 1.00 97.56 68 VAL A CA 1
ATOM 510 C C . VAL A 1 68 ? 6.377 3.277 -7.972 1.00 97.56 68 VAL A C 1
ATOM 512 O O . VAL A 1 68 ? 5.458 3.470 -7.173 1.00 97.56 68 VAL A O 1
ATOM 515 N N . VAL A 1 69 ? 7.204 2.231 -7.854 1.00 97.81 69 VAL A N 1
ATOM 516 C CA . VAL A 1 69 ? 7.097 1.232 -6.775 1.00 97.81 69 VAL A CA 1
ATOM 517 C C . VAL A 1 69 ? 7.307 1.882 -5.412 1.00 97.81 69 VAL A C 1
ATOM 519 O O . VAL A 1 69 ? 6.496 1.669 -4.509 1.00 97.81 69 VAL A O 1
ATOM 522 N N . SER A 1 70 ? 8.360 2.690 -5.257 1.00 97.44 70 SER A N 1
ATOM 523 C CA . SER A 1 70 ? 8.661 3.357 -3.986 1.00 97.44 70 SER A CA 1
ATOM 524 C C . SER A 1 70 ? 7.533 4.299 -3.557 1.00 97.44 70 SER A C 1
ATOM 526 O O . SER A 1 70 ? 7.087 4.232 -2.412 1.00 97.44 70 SER A O 1
ATOM 528 N N . VAL A 1 71 ? 6.979 5.087 -4.484 1.00 96.31 71 VAL A N 1
ATOM 529 C CA . VAL A 1 71 ? 5.817 5.951 -4.231 1.00 96.31 71 VAL A CA 1
ATOM 530 C C . VAL A 1 71 ? 4.596 5.122 -3.831 1.00 96.31 71 VAL A C 1
ATOM 532 O O . VAL A 1 71 ? 3.944 5.437 -2.836 1.00 96.31 71 VAL A O 1
ATOM 535 N N . GLY A 1 72 ? 4.299 4.034 -4.549 1.00 95.44 72 GLY A N 1
ATOM 536 C CA . GLY A 1 72 ? 3.186 3.142 -4.214 1.00 95.44 72 GLY A CA 1
ATOM 537 C C . GLY A 1 72 ? 3.313 2.535 -2.812 1.00 95.44 72 GLY A C 1
ATOM 538 O O . GLY A 1 72 ? 2.342 2.524 -2.052 1.00 95.44 72 GLY A O 1
ATOM 539 N N . LEU A 1 73 ? 4.519 2.091 -2.437 1.00 95.38 73 LEU A N 1
ATOM 540 C CA . LEU A 1 73 ? 4.803 1.553 -1.104 1.00 95.38 73 LEU A CA 1
ATOM 541 C C . LEU A 1 73 ? 4.640 2.616 -0.013 1.00 95.38 73 LEU A C 1
ATOM 543 O O . LEU A 1 73 ? 3.949 2.362 0.973 1.00 95.38 73 LEU A O 1
ATOM 547 N N . VAL A 1 74 ? 5.212 3.810 -0.204 1.00 94.75 74 VAL A N 1
ATOM 548 C CA . VAL A 1 74 ? 5.127 4.922 0.759 1.00 94.75 74 VAL A CA 1
ATOM 549 C C . VAL A 1 74 ? 3.674 5.341 0.982 1.00 94.75 74 VAL A C 1
ATOM 551 O O . VAL A 1 74 ? 3.228 5.411 2.126 1.00 94.75 74 VAL A O 1
ATOM 554 N N . LEU A 1 75 ? 2.899 5.531 -0.091 1.00 93.31 75 LEU A N 1
ATOM 555 C CA . LEU A 1 75 ? 1.470 5.859 -0.005 1.00 93.31 75 LEU A CA 1
ATOM 556 C C . LEU A 1 75 ? 0.623 4.717 0.578 1.00 93.31 75 LEU A C 1
ATOM 558 O O . LEU A 1 75 ? -0.490 4.945 1.052 1.00 93.31 75 LEU A O 1
ATOM 562 N N . GLY A 1 76 ? 1.123 3.481 0.524 1.00 90.75 76 GLY A N 1
ATOM 563 C CA . GLY A 1 76 ? 0.474 2.316 1.113 1.00 90.75 76 GLY A CA 1
ATOM 564 C C . GLY A 1 76 ? 0.603 2.240 2.630 1.00 90.75 76 GLY A C 1
ATOM 565 O O . GLY A 1 76 ? -0.244 1.613 3.268 1.00 90.75 76 GLY A O 1
ATOM 566 N N . THR A 1 77 ? 1.615 2.879 3.215 1.00 90.69 77 THR A N 1
ATOM 567 C CA . THR A 1 77 ? 1.858 2.800 4.659 1.00 90.69 77 THR A CA 1
ATOM 568 C C . THR A 1 77 ? 0.684 3.342 5.479 1.00 90.69 77 THR A C 1
ATOM 570 O O . THR A 1 77 ? -0.049 4.246 5.070 1.00 90.69 77 THR A O 1
ATOM 573 N N . GLU A 1 78 ? 0.452 2.741 6.649 1.00 84.62 78 GLU A N 1
ATOM 574 C CA . GLU A 1 78 ? -0.495 3.306 7.607 1.00 84.62 78 GLU A CA 1
ATOM 575 C C . GLU A 1 78 ? 0.073 4.600 8.187 1.00 84.62 78 GLU A C 1
ATOM 577 O O . GLU A 1 78 ? 1.286 4.753 8.335 1.00 84.62 78 GLU A O 1
ATOM 582 N N . LYS A 1 79 ? -0.815 5.537 8.535 1.00 83.44 79 LYS A N 1
ATOM 583 C CA . LYS A 1 79 ? -0.397 6.762 9.214 1.00 83.44 79 LYS A CA 1
ATOM 584 C C . LYS A 1 79 ? 0.321 6.393 10.510 1.00 83.44 79 LYS A C 1
ATOM 586 O O . LYS A 1 79 ? -0.121 5.504 11.240 1.00 83.44 79 LYS A O 1
ATOM 591 N N . LEU A 1 80 ? 1.418 7.095 10.779 1.00 81.56 80 LEU A N 1
ATOM 592 C CA . LEU A 1 80 ? 2.175 6.936 12.013 1.00 81.56 80 LEU A CA 1
ATOM 593 C C . LEU A 1 80 ? 1.240 7.141 13.207 1.00 81.56 80 LEU A C 1
ATOM 595 O O . LEU A 1 80 ? 0.468 8.102 13.249 1.00 81.56 80 LEU A O 1
ATOM 599 N N . LYS A 1 81 ? 1.301 6.215 14.163 1.00 79.88 81 LYS A N 1
ATOM 600 C CA . LYS A 1 81 ? 0.581 6.354 15.428 1.00 79.88 81 LYS A CA 1
ATOM 601 C C . LYS A 1 81 ? 1.269 7.432 16.272 1.00 79.88 81 LYS A C 1
ATOM 603 O O . LYS A 1 81 ? 2.500 7.517 16.227 1.00 79.88 81 LYS A O 1
ATOM 608 N N . PRO A 1 82 ? 0.511 8.246 17.026 1.00 84.44 82 PRO A N 1
ATOM 609 C CA . PRO A 1 82 ? 1.107 9.231 17.918 1.00 84.44 82 PRO A CA 1
ATOM 610 C C . PRO A 1 82 ? 1.994 8.544 18.963 1.00 84.44 82 PRO A C 1
ATOM 612 O O . PRO A 1 82 ? 1.661 7.473 19.471 1.00 84.44 82 PRO A O 1
ATOM 615 N N . ILE A 1 83 ? 3.136 9.167 19.264 1.00 83.19 83 ILE A N 1
ATOM 616 C CA . ILE A 1 83 ? 4.102 8.666 20.255 1.00 83.19 83 ILE A CA 1
ATOM 617 C C . ILE A 1 83 ? 3.656 8.962 21.693 1.00 83.19 83 ILE A C 1
ATOM 619 O O . ILE A 1 83 ? 4.020 8.242 22.620 1.00 83.19 83 ILE A O 1
ATOM 623 N N . SER A 1 84 ? 2.853 10.015 21.878 1.00 88.81 84 SER A N 1
ATOM 624 C CA . SER A 1 84 ? 2.298 10.384 23.175 1.00 88.81 84 SER A CA 1
ATOM 625 C C . SER A 1 84 ? 1.131 9.473 23.534 1.00 88.81 84 SER A C 1
ATOM 627 O O . SER A 1 84 ? 0.138 9.380 22.809 1.00 88.81 84 SER A O 1
ATOM 629 N N . TRP A 1 85 ? 1.230 8.839 24.701 1.00 81.25 85 TRP A N 1
ATOM 630 C CA . TRP A 1 85 ? 0.192 7.944 25.195 1.00 81.25 85 TRP A CA 1
ATOM 631 C C . TRP A 1 85 ? -1.133 8.665 25.461 1.00 81.25 85 TRP A C 1
ATOM 633 O O . TRP A 1 85 ? -2.189 8.083 25.237 1.00 81.25 85 TRP A O 1
ATOM 643 N N . SER A 1 86 ? -1.102 9.929 25.898 1.00 83.88 86 SER A N 1
ATOM 644 C CA . SER A 1 86 ? -2.319 10.708 26.164 1.00 83.88 86 SER A CA 1
ATOM 645 C C . SER A 1 86 ? -3.055 11.088 24.880 1.00 83.88 86 SER A C 1
ATOM 647 O O . SER A 1 86 ? -4.279 11.011 24.826 1.00 83.88 86 SER A O 1
ATOM 649 N N . GLU A 1 87 ? -2.319 11.438 23.825 1.00 86.56 87 GLU A N 1
ATOM 650 C CA . GLU A 1 87 ? -2.897 11.739 22.511 1.00 86.56 87 GLU A CA 1
ATOM 651 C C . GLU A 1 87 ? -3.459 10.480 21.853 1.00 86.56 87 GLU A C 1
ATOM 653 O O . GLU A 1 87 ? -4.560 10.506 21.303 1.00 86.56 87 GLU A O 1
ATOM 658 N N . TRP A 1 88 ? -2.727 9.365 21.955 1.00 84.31 88 TRP A N 1
ATOM 659 C CA . TRP A 1 88 ? -3.191 8.072 21.469 1.00 84.31 88 TRP A CA 1
ATOM 660 C C . TRP A 1 88 ? -4.447 7.605 22.215 1.00 84.31 88 TRP A C 1
ATOM 662 O O . TRP A 1 88 ? -5.434 7.241 21.580 1.00 84.31 88 TRP A O 1
ATOM 672 N N . ALA A 1 89 ? -4.448 7.676 23.549 1.00 81.12 89 ALA A N 1
ATOM 673 C CA . ALA A 1 89 ? -5.603 7.329 24.375 1.00 81.12 89 ALA A CA 1
ATOM 674 C C . ALA A 1 89 ? -6.813 8.226 24.066 1.00 81.12 89 ALA A C 1
ATOM 676 O O . ALA A 1 89 ? -7.925 7.724 23.921 1.00 81.12 89 ALA A O 1
ATOM 677 N N . GLY A 1 90 ? -6.594 9.531 23.870 1.00 83.75 90 GLY A N 1
ATOM 678 C CA . GLY A 1 90 ? -7.648 10.464 23.469 1.00 83.75 90 GLY A CA 1
ATOM 679 C C . GLY A 1 90 ? -8.218 10.178 22.073 1.00 83.75 90 GLY A C 1
ATOM 680 O O . GLY A 1 90 ? -9.424 10.304 21.860 1.00 83.75 90 GLY A O 1
ATOM 681 N N . GLN A 1 91 ? -7.388 9.753 21.112 1.00 82.44 91 GLN A N 1
ATOM 682 C CA . GLN A 1 91 ? -7.864 9.287 19.802 1.00 82.44 91 GLN A CA 1
ATOM 683 C C . GLN A 1 91 ? -8.685 8.000 19.918 1.00 82.44 91 GLN A C 1
ATOM 685 O O . GLN A 1 91 ? -9.755 7.911 19.324 1.00 82.44 91 GLN A O 1
ATOM 690 N N . ILE A 1 92 ? -8.228 7.034 20.717 1.00 81.06 92 ILE A N 1
ATOM 691 C CA . ILE A 1 92 ? -8.942 5.775 20.965 1.00 81.06 92 ILE A CA 1
ATOM 692 C C . ILE A 1 92 ? -10.319 6.019 21.598 1.00 81.06 92 ILE A C 1
ATOM 694 O O . ILE A 1 92 ? -11.296 5.381 21.202 1.00 81.06 92 ILE A O 1
ATOM 698 N N . GLU A 1 93 ? -10.420 6.946 22.552 1.00 81.25 93 GLU A N 1
ATOM 699 C CA . GLU A 1 93 ? -11.692 7.305 23.188 1.00 81.25 93 GLU A CA 1
ATOM 700 C C . GLU A 1 93 ? -12.673 7.930 22.181 1.00 81.25 93 GLU A C 1
ATOM 702 O O . GLU A 1 93 ? -13.862 7.606 22.184 1.00 81.25 93 GLU A O 1
ATOM 707 N N . ARG A 1 94 ? -12.163 8.758 21.257 1.00 82.75 94 ARG A N 1
ATOM 708 C CA . ARG A 1 94 ? -12.945 9.406 20.189 1.00 82.75 94 ARG A CA 1
ATOM 709 C C . ARG A 1 94 ? -13.377 8.460 19.066 1.00 82.75 94 ARG A C 1
ATOM 711 O O . ARG A 1 94 ? -14.486 8.599 18.562 1.00 82.75 94 ARG A O 1
ATOM 718 N N . GLU A 1 95 ? -12.519 7.529 18.651 1.00 78.94 95 GLU A N 1
ATOM 719 C CA . GLU A 1 95 ? -12.799 6.570 17.566 1.00 78.94 95 GLU A CA 1
ATOM 720 C C . GLU A 1 95 ? -13.767 5.450 17.987 1.00 78.94 95 GLU A C 1
ATOM 722 O O . GLU A 1 95 ? -14.286 4.716 17.143 1.00 78.94 95 GLU A O 1
ATOM 727 N N . GLY A 1 96 ? -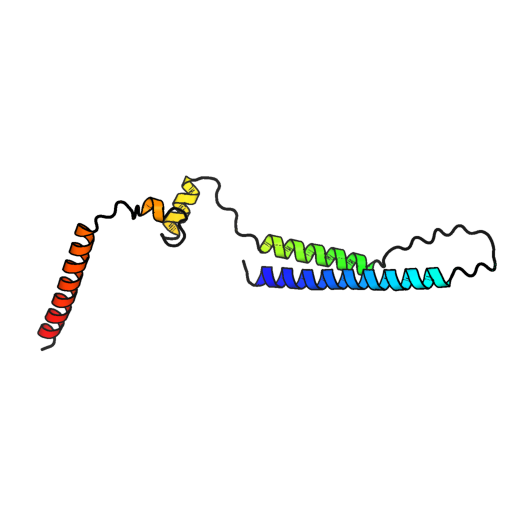14.059 5.344 19.285 1.00 66.38 96 GLY A N 1
ATOM 728 C CA . GLY A 1 96 ? -14.992 4.374 19.833 1.00 66.38 96 GLY A CA 1
ATOM 729 C C . GLY A 1 96 ? -14.366 2.987 20.008 1.00 66.38 96 GLY A C 1
ATOM 730 O O . GLY A 1 96 ? -13.532 2.525 19.229 1.00 66.38 96 GLY A O 1
ATOM 731 N N . LYS A 1 97 ? -14.819 2.294 21.059 1.00 62.31 97 LYS A N 1
ATOM 732 C CA . LYS A 1 97 ? -14.266 1.070 21.688 1.00 62.31 97 LYS A CA 1
ATOM 733 C C . LYS A 1 97 ? -13.953 -0.133 20.770 1.00 62.31 97 LYS A C 1
ATOM 735 O O . LYS A 1 97 ? -13.471 -1.158 21.249 1.00 62.31 97 LYS A O 1
ATOM 740 N N . GLY A 1 98 ? -14.231 -0.070 19.468 1.00 68.00 98 GLY A N 1
ATOM 741 C CA . GLY A 1 98 ? -14.093 -1.186 18.529 1.00 68.00 98 GLY A CA 1
ATOM 742 C C . GLY A 1 98 ? -12.651 -1.565 18.168 1.00 68.00 98 GLY A C 1
ATOM 743 O O . GLY A 1 98 ? -12.381 -2.745 17.962 1.00 68.00 98 GLY A O 1
ATOM 744 N N . ARG A 1 99 ? -11.713 -0.605 18.115 1.00 69.06 99 ARG A N 1
ATOM 745 C CA . ARG A 1 99 ? -10.312 -0.834 17.679 1.00 69.06 99 ARG A CA 1
ATOM 746 C C . ARG A 1 99 ? -9.274 -0.703 18.797 1.00 69.06 99 ARG A C 1
ATOM 748 O O . ARG A 1 99 ? -8.096 -0.504 18.512 1.00 69.06 99 ARG A O 1
ATOM 755 N N . HIS A 1 100 ? -9.681 -0.846 20.058 1.00 76.62 100 HIS A N 1
ATOM 756 C CA . HIS A 1 100 ? -8.757 -0.726 21.184 1.00 76.62 100 HIS A CA 1
ATOM 757 C C . HIS A 1 100 ? -7.924 -2.017 21.396 1.00 76.62 100 HIS A C 1
ATOM 759 O O . HIS A 1 100 ? -8.503 -3.066 21.688 1.00 76.62 100 HIS A O 1
ATOM 765 N N . PRO A 1 101 ? -6.576 -1.991 21.304 1.00 80.06 101 PRO A N 1
ATOM 766 C CA . PRO A 1 101 ? -5.737 -3.176 21.529 1.00 80.06 101 PRO A CA 1
ATOM 767 C C . PRO A 1 101 ? -5.851 -3.747 22.947 1.00 80.06 101 PRO A C 1
ATOM 769 O O . PRO A 1 101 ? -5.768 -4.961 23.131 1.00 80.06 101 PRO A O 1
ATOM 772 N N . TYR A 1 102 ? -6.088 -2.888 23.945 1.00 80.12 102 TYR A N 1
ATOM 773 C CA . TYR A 1 102 ? -6.202 -3.291 25.349 1.00 80.12 102 TYR A CA 1
ATOM 774 C C . TYR A 1 102 ? -7.648 -3.436 25.814 1.00 80.12 102 TYR A C 1
ATOM 776 O O . TYR A 1 102 ? -7.891 -3.523 27.016 1.00 80.12 102 TYR A O 1
ATOM 784 N N . ARG A 1 103 ? -8.614 -3.538 24.889 1.00 81.00 103 ARG A N 1
ATOM 785 C CA . ARG A 1 103 ? -10.039 -3.654 25.234 1.00 81.00 103 ARG A CA 1
ATOM 786 C C . ARG A 1 103 ? -10.304 -4.784 26.224 1.00 81.00 103 ARG A C 1
ATOM 788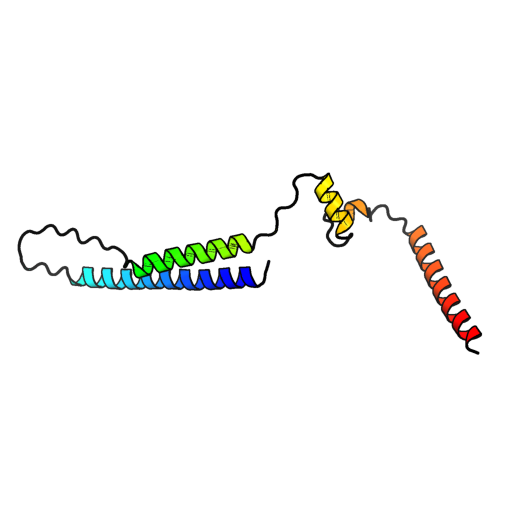 O O . ARG A 1 103 ? -11.013 -4.598 27.199 1.00 81.00 103 ARG A O 1
ATOM 795 N N . ARG A 1 104 ? -9.652 -5.938 26.036 1.00 80.88 104 ARG A N 1
ATOM 796 C CA . ARG A 1 104 ? -9.757 -7.069 26.977 1.00 80.88 104 ARG A CA 1
ATOM 797 C C . ARG A 1 104 ? -9.252 -6.742 28.381 1.00 80.88 104 ARG A C 1
ATOM 799 O O . ARG A 1 104 ? -9.771 -7.295 29.346 1.00 80.88 104 ARG A O 1
ATOM 806 N N . LEU A 1 105 ? -8.220 -5.908 28.482 1.00 82.88 105 LEU A N 1
ATOM 807 C CA . LEU A 1 105 ? -7.608 -5.530 29.750 1.00 82.88 105 LEU A CA 1
ATOM 808 C C . LEU A 1 105 ? -8.459 -4.486 30.483 1.00 82.88 105 LEU A C 1
ATOM 810 O O . LEU A 1 105 ? -8.570 -4.546 31.702 1.00 82.88 105 LEU A O 1
ATOM 814 N N . GLU A 1 106 ? -9.095 -3.577 29.743 1.00 82.00 106 GLU A N 1
ATOM 815 C CA . GLU A 1 106 ? -10.041 -2.594 30.282 1.00 82.00 106 GLU A CA 1
ATOM 816 C C . GLU A 1 106 ? -11.380 -3.221 30.677 1.00 82.00 106 GLU A C 1
ATOM 818 O O . GLU A 1 106 ? -11.884 -2.958 31.764 1.00 82.00 106 GLU A O 1
ATOM 823 N N . GLU A 1 107 ? -11.936 -4.088 29.826 1.00 83.56 107 GLU A N 1
ATOM 824 C CA . GLU A 1 107 ? -13.215 -4.771 30.066 1.00 83.56 107 GLU A CA 1
ATOM 825 C C . GLU A 1 107 ? -13.108 -5.837 31.160 1.00 83.56 107 GLU A C 1
ATOM 827 O O . GLU A 1 107 ? -14.129 -6.273 31.687 1.00 83.56 107 GLU A O 1
ATOM 832 N N . ARG A 1 108 ? -11.879 -6.242 31.522 1.00 86.94 108 ARG A N 1
ATOM 833 C CA . ARG A 1 108 ? -11.580 -7.136 32.651 1.00 86.94 108 ARG A CA 1
ATOM 834 C C . ARG A 1 108 ? -12.536 -8.324 32.722 1.00 86.94 108 ARG A C 1
ATOM 836 O O . ARG A 1 108 ? -13.092 -8.617 33.776 1.00 86.94 108 ARG A O 1
ATOM 843 N N . TYR A 1 109 ? -12.695 -9.043 31.613 1.00 82.69 109 TYR A N 1
ATOM 844 C CA . TYR A 1 109 ? -13.656 -10.148 31.512 1.00 82.69 109 TYR A CA 1
ATOM 845 C C . TYR A 1 109 ? -13.525 -11.201 32.626 1.00 82.69 109 TYR A C 1
ATOM 847 O O . TYR A 1 109 ? -14.523 -11.789 33.029 1.00 82.69 109 TYR A O 1
ATOM 855 N N . GLY A 1 110 ? -12.318 -11.414 33.165 1.00 84.94 110 GLY A N 1
ATOM 856 C CA . GLY A 1 110 ? -12.087 -12.332 34.288 1.00 84.94 110 GLY A CA 1
ATOM 857 C C . GLY A 1 110 ? -12.659 -11.873 35.638 1.00 84.94 110 GLY A C 1
ATOM 858 O O . GLY A 1 110 ? -12.814 -12.695 36.532 1.00 84.94 110 GLY A O 1
ATOM 859 N N . PHE A 1 111 ? -12.996 -10.590 35.786 1.00 87.69 111 PHE A N 1
ATOM 860 C CA . PHE A 1 111 ? -13.576 -9.992 36.997 1.00 87.69 111 PHE A CA 1
ATOM 861 C C . PHE A 1 111 ? -15.054 -9.629 36.821 1.00 87.69 111 PHE A C 1
ATOM 863 O O . PHE A 1 111 ? -15.622 -8.878 37.611 1.00 87.69 111 PHE A O 1
ATOM 870 N N . TRP A 1 112 ? -15.678 -10.129 35.758 1.00 87.81 112 TRP A N 1
ATOM 871 C CA . TRP A 1 112 ? -17.066 -9.841 35.450 1.00 87.81 112 TRP A CA 1
ATOM 872 C C . TRP A 1 112 ? -18.000 -10.548 36.434 1.00 87.81 112 TRP A C 1
ATOM 874 O O . TRP A 1 112 ? -17.973 -11.776 36.554 1.00 87.81 112 TRP A O 1
ATOM 884 N N . ASP A 1 113 ? -18.867 -9.792 37.110 1.00 91.38 113 ASP A N 1
ATOM 885 C CA . ASP A 1 113 ? -19.896 -10.390 37.958 1.00 91.38 113 ASP A CA 1
ATOM 886 C C . ASP A 1 113 ? -20.999 -11.013 37.094 1.00 91.38 113 ASP A C 1
ATOM 888 O O . ASP A 1 113 ? -21.948 -10.369 36.632 1.00 91.38 113 ASP A O 1
ATOM 892 N N . VAL A 1 114 ? -20.865 -12.321 36.894 1.00 91.56 114 VAL A N 1
ATOM 893 C CA . VAL A 1 114 ? -21.812 -13.134 36.135 1.00 91.56 114 VAL A CA 1
ATOM 894 C C . VAL A 1 114 ? -23.212 -13.099 36.758 1.00 91.56 114 VAL A C 1
ATOM 896 O O . VAL A 1 114 ? -24.196 -13.176 36.024 1.00 91.56 114 VAL A O 1
ATOM 899 N N . ARG A 1 115 ? -23.342 -12.979 38.087 1.00 92.56 115 ARG A N 1
ATOM 900 C CA . ARG A 1 115 ? -24.649 -13.002 38.764 1.00 92.56 115 ARG A CA 1
ATOM 901 C C . ARG A 1 115 ? -25.392 -11.691 38.562 1.00 92.56 115 ARG A C 1
ATOM 903 O O . ARG A 1 115 ? -26.558 -11.722 38.170 1.00 92.56 115 ARG A O 1
ATOM 910 N N . ALA A 1 116 ? -24.711 -10.562 38.754 1.00 93.31 116 ALA A N 1
ATOM 911 C CA . ALA A 1 116 ? -25.280 -9.243 38.486 1.00 93.31 116 ALA A CA 1
ATOM 912 C C . ALA A 1 116 ? -25.753 -9.129 37.030 1.00 93.31 116 ALA A C 1
ATOM 914 O O . ALA A 1 116 ? -26.862 -8.679 36.760 1.00 93.31 116 ALA A O 1
ATOM 915 N N . LYS A 1 117 ? -24.957 -9.641 36.088 1.00 91.38 117 LYS A N 1
ATOM 916 C CA . LYS A 1 117 ? -25.244 -9.525 34.654 1.00 91.38 117 LYS A CA 1
ATOM 917 C C . LYS A 1 117 ? -26.356 -10.447 34.176 1.00 91.38 117 LYS A C 1
ATOM 919 O O . LYS A 1 117 ? -27.144 -10.063 33.318 1.00 91.38 117 LYS A O 1
ATOM 924 N N . ARG A 1 118 ? -26.491 -11.625 34.790 1.00 93.75 118 ARG A N 1
ATOM 925 C CA . ARG A 1 118 ? -27.673 -12.480 34.607 1.00 93.75 118 ARG A CA 1
ATOM 926 C C . ARG A 1 118 ? -28.944 -11.819 35.135 1.00 93.75 118 ARG A C 1
ATOM 928 O O . ARG A 1 118 ? -29.984 -11.960 34.504 1.00 93.75 118 ARG A O 1
ATOM 935 N N . LYS A 1 119 ? -28.864 -11.102 36.260 1.00 95.25 119 LYS A N 1
ATOM 936 C CA . LYS A 1 119 ? -30.005 -10.360 36.806 1.00 95.25 119 LYS A CA 1
ATOM 937 C C . LYS A 1 119 ? -30.403 -9.196 35.897 1.00 95.25 119 LYS A C 1
ATOM 939 O O . LYS A 1 119 ? -31.565 -9.124 35.529 1.00 95.25 119 LYS A O 1
ATOM 944 N N . GLU A 1 120 ? -29.449 -8.362 35.475 1.00 93.44 120 GLU A N 1
ATOM 945 C CA . GLU A 1 120 ? -29.698 -7.276 34.510 1.00 93.44 120 GLU A CA 1
ATOM 946 C C . GLU A 1 120 ? -30.375 -7.797 33.237 1.00 93.44 120 GLU A C 1
ATOM 948 O O . GLU A 1 120 ? -31.348 -7.214 32.771 1.00 93.44 120 GLU A O 1
ATOM 953 N N . PHE A 1 121 ? -29.900 -8.923 32.699 1.00 93.31 121 PHE A N 1
ATOM 954 C CA . PHE A 1 121 ? -30.505 -9.546 31.525 1.00 93.31 121 PHE A CA 1
ATOM 955 C C . PHE A 1 121 ? -31.936 -10.038 31.787 1.00 93.31 121 PHE A C 1
ATOM 957 O O . PHE A 1 121 ? -32.820 -9.825 30.962 1.00 93.31 121 PHE A O 1
ATOM 964 N N . ALA A 1 122 ? -32.182 -10.675 32.935 1.00 93.94 122 ALA A N 1
ATOM 965 C CA . ALA A 1 122 ? -33.516 -11.140 33.309 1.00 93.94 122 ALA A CA 1
ATOM 966 C C . ALA A 1 122 ? -34.501 -9.977 33.512 1.00 93.94 122 ALA A C 1
ATOM 968 O O . ALA A 1 122 ? -35.644 -10.058 33.065 1.00 93.94 122 ALA A O 1
ATOM 969 N N . ASP A 1 123 ? -34.056 -8.895 34.153 1.00 94.12 123 ASP A N 1
ATOM 970 C CA . ASP A 1 123 ? -34.851 -7.683 34.350 1.00 94.12 123 ASP A CA 1
ATOM 971 C C . ASP A 1 123 ? -35.116 -6.975 33.008 1.00 94.12 123 ASP A C 1
ATOM 973 O O . ASP A 1 123 ? -36.228 -6.506 32.775 1.00 94.12 123 ASP A O 1
ATOM 977 N N . TRP A 1 124 ? -34.150 -6.973 32.082 1.00 92.81 124 TRP A N 1
ATOM 978 C CA . TRP A 1 124 ? -34.325 -6.447 30.723 1.00 92.81 124 TRP A CA 1
ATOM 979 C C . TRP A 1 124 ? -35.348 -7.239 29.899 1.00 92.81 124 TRP A C 1
ATOM 981 O O . TRP A 1 124 ? -36.221 -6.635 29.273 1.00 92.81 124 TRP A O 1
ATOM 991 N N . ILE A 1 125 ? -35.295 -8.576 29.929 1.00 92.44 125 ILE A N 1
ATOM 992 C CA . ILE A 1 125 ? -36.302 -9.414 29.258 1.00 92.44 125 ILE A CA 1
ATOM 993 C C . ILE A 1 125 ? -37.690 -9.122 29.822 1.00 92.44 125 ILE A C 1
ATOM 995 O O . ILE A 1 125 ? -38.619 -8.888 29.058 1.00 92.44 125 ILE A O 1
ATOM 999 N N . ARG A 1 126 ? -37.824 -9.065 31.151 1.00 89.62 126 ARG A N 1
ATOM 1000 C CA . ARG A 1 126 ? -39.103 -8.745 31.801 1.00 89.62 126 ARG A CA 1
ATOM 1001 C C . ARG A 1 126 ? -39.608 -7.352 31.441 1.00 89.62 126 ARG A C 1
ATOM 1003 O O . ARG A 1 126 ? -40.799 -7.183 31.235 1.00 89.62 126 ARG A O 1
ATOM 1010 N N . GLY A 1 127 ? -38.723 -6.359 31.360 1.00 84.38 127 GLY A N 1
ATOM 1011 C CA . GLY A 1 127 ? -39.085 -5.005 30.937 1.00 84.38 127 GLY A CA 1
ATOM 1012 C C . GLY A 1 127 ? -39.520 -4.927 29.471 1.00 84.38 127 GLY A C 1
ATOM 1013 O O . GLY A 1 127 ? -40.404 -4.143 29.145 1.00 84.38 127 GLY A O 1
ATOM 1014 N N . THR A 1 128 ? -38.938 -5.759 28.605 1.00 77.75 128 THR A N 1
ATOM 1015 C CA . THR A 1 128 ? -39.326 -5.865 27.189 1.00 77.75 128 THR A CA 1
ATOM 1016 C C . THR A 1 128 ? -40.707 -6.504 27.055 1.00 77.75 128 THR A C 1
ATOM 1018 O O . THR A 1 128 ? -41.568 -5.951 26.382 1.00 77.75 128 THR A O 1
ATOM 1021 N N . ASP A 1 129 ? -40.938 -7.596 27.784 1.00 70.81 129 ASP A N 1
ATOM 1022 C CA . ASP A 1 129 ? -42.216 -8.317 27.838 1.00 70.81 129 ASP A CA 1
ATOM 1023 C C . ASP A 1 129 ? -43.342 -7.411 28.378 1.00 70.81 129 ASP A C 1
ATOM 1025 O O . ASP A 1 129 ? -44.424 -7.315 27.809 1.00 70.81 129 ASP A O 1
ATOM 1029 N N . LEU A 1 130 ? -43.061 -6.630 29.429 1.00 66.19 130 LEU A N 1
ATOM 1030 C CA . LEU A 1 130 ? -44.002 -5.641 29.966 1.00 66.19 130 LEU A CA 1
ATOM 1031 C C . LEU A 1 130 ? -44.277 -4.481 28.997 1.00 66.19 130 LEU A C 1
ATOM 1033 O O . LEU A 1 130 ? -45.402 -3.991 28.951 1.00 66.19 130 LEU A O 1
ATOM 1037 N N . GLY A 1 131 ? -43.277 -4.032 28.235 1.00 64.50 131 GLY A N 1
ATOM 1038 C CA . GLY A 1 131 ? -43.455 -2.996 27.215 1.00 64.50 131 GLY A CA 1
ATOM 1039 C C . GLY A 1 131 ? -44.330 -3.462 26.049 1.00 64.50 131 GLY A C 1
ATOM 1040 O O . GLY A 1 131 ? -45.164 -2.700 25.569 1.00 64.50 131 GLY A O 1
ATOM 1041 N N . GLU A 1 132 ? -44.190 -4.725 25.646 1.00 64.50 132 GLU A N 1
ATOM 1042 C CA . GLU A 1 132 ? -44.981 -5.336 24.574 1.00 64.50 132 GLU A CA 1
ATOM 1043 C C . GLU A 1 132 ? -46.449 -5.540 24.999 1.00 64.50 132 GLU A C 1
ATOM 1045 O O . GLU A 1 132 ? -47.367 -5.222 24.245 1.00 64.50 132 GLU A O 1
ATOM 1050 N N . VAL A 1 133 ? -46.687 -5.953 26.251 1.00 62.44 133 VAL A N 1
ATOM 1051 C CA . VAL A 1 133 ? -48.042 -6.116 26.813 1.00 62.44 133 VAL A CA 1
ATOM 1052 C C . VAL A 1 133 ? -48.764 -4.775 26.993 1.00 62.44 133 VAL A C 1
ATOM 1054 O O . VAL A 1 133 ? -49.968 -4.687 26.751 1.00 62.44 133 VAL A O 1
ATOM 1057 N N . VAL A 1 134 ? -48.062 -3.714 27.405 1.00 64.81 134 VAL A N 1
ATOM 1058 C CA . VAL A 1 134 ? -48.670 -2.376 27.546 1.00 64.81 134 VAL A CA 1
ATOM 1059 C C . VAL A 1 134 ? -49.047 -1.792 26.182 1.00 64.81 134 VAL A C 1
ATOM 1061 O O . VAL A 1 134 ? -50.145 -1.252 26.047 1.00 64.81 134 VAL A O 1
ATOM 1064 N N . GLU A 1 135 ? -48.206 -1.963 25.156 1.00 67.75 135 GLU A N 1
ATOM 1065 C CA . GLU A 1 135 ? -48.553 -1.557 23.787 1.00 67.75 135 GLU A CA 1
ATOM 1066 C C . GLU A 1 135 ? -49.775 -2.311 23.232 1.00 67.75 135 GLU A C 1
ATOM 1068 O O . 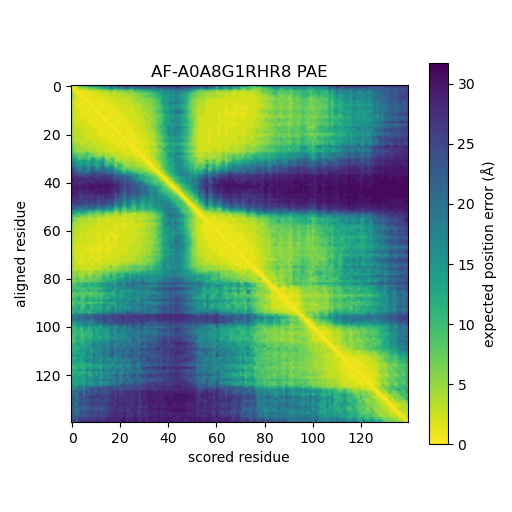GLU A 1 135 ? -50.548 -1.742 22.458 1.00 67.75 135 GLU A O 1
ATOM 1073 N N . GLU A 1 136 ? -49.971 -3.578 23.608 1.00 63.28 136 GLU A N 1
ATOM 1074 C CA . GLU A 1 136 ? -51.113 -4.374 23.146 1.00 63.28 136 GLU A CA 1
ATOM 1075 C C . GLU A 1 136 ? -52.437 -3.958 23.819 1.00 63.28 136 GLU A C 1
ATOM 1077 O O . GLU A 1 136 ? -53.495 -3.993 23.187 1.00 63.28 136 GLU A O 1
ATOM 1082 N N . VAL A 1 137 ? -52.388 -3.517 25.083 1.00 68.56 137 VAL A N 1
ATOM 1083 C CA . VAL A 1 137 ? -53.560 -3.023 25.830 1.00 68.56 137 VAL A CA 1
ATOM 1084 C C . VAL A 1 137 ? -53.973 -1.617 25.387 1.00 68.56 137 VAL A C 1
ATOM 1086 O O . VAL A 1 137 ? -55.163 -1.325 25.359 1.00 68.56 137 VAL A O 1
ATOM 1089 N N . GLU A 1 138 ? -53.028 -0.751 25.012 1.00 65.19 138 GLU A N 1
ATOM 1090 C CA . GLU A 1 138 ? -53.323 0.621 24.560 1.00 65.19 138 GLU A CA 1
ATOM 1091 C C . GLU A 1 138 ? -53.893 0.679 23.127 1.00 65.19 138 GLU A C 1
ATOM 1093 O O . GLU A 1 138 ? -54.585 1.629 22.764 1.00 65.19 138 GLU A O 1
ATOM 1098 N N . LYS A 1 139 ? -53.648 -0.351 22.305 1.00 59.44 139 LYS A N 1
ATOM 1099 C CA . LYS A 1 139 ? -54.156 -0.453 20.921 1.00 59.44 139 LYS A CA 1
ATOM 1100 C C . LYS A 1 139 ? -55.553 -1.081 20.803 1.00 59.44 139 LYS A C 1
ATOM 1102 O O . LYS A 1 139 ? -56.044 -1.229 19.681 1.00 59.44 139 LYS A O 1
ATOM 1107 N N . LYS A 1 140 ? -56.176 -1.467 21.917 1.00 46.66 140 LYS A N 1
ATOM 1108 C CA . LYS A 1 140 ? -57.451 -2.195 21.963 1.00 46.66 140 LYS A CA 1
ATOM 1109 C C . LYS A 1 140 ? -58.567 -1.344 22.554 1.00 46.66 140 LYS A C 1
ATOM 1111 O O . LYS A 1 140 ? -59.694 -1.447 22.020 1.00 46.66 140 LYS A O 1
#

Nearest PDB structures (foldseek):
  8j0o-assembly1_E  TM=6.780E-01  e=6.301E-02  Homo sapiens

Organism: NCBI:txid1448319

Radius of gyration: 35.09 Å; Cα contacts (8 Å, |Δi|>4): 59; chains: 1; bounding box: 103×27×78 Å

pLDDT: mean 81.73, std 15.4, range [43.22, 98.31]